Protein AF-A0A1I7L2S3-F1 (afdb_monomer)

Secondary structure (DSSP, 8-state):
----------EEEEEEE-TTSS-EEEEEEEHHHHHHHHHTT-EEEE--SEEEETTEEEE-S-EEE-TTT---EEETTEEEEEEEEEGGGG-TTTTTSS-TT-EEEEEEEE-TTSTT--EEEEEPP-

Mean predicted aligned error: 8.45 Å

Foldseek 3Di:
DDPPPPDLFQWFWWWKAAPVRPDIDTDIDTLVRQQVQQVNFTKIWTAAQWEDQPNDIDGDGTDIAHCVQPRWDDDPSWIWTKHWDQQLVNDDVRCVPDDSRDIFIWIWTFRSVPPRRYTYIGGDDD

Sequence (126 aa):
MTVERRSSDLFIEGRYITNEGYDAEYGRFSVAQIRSWLENGHVGMLHVSEYVINGTRYNASALMISKDHGIPSVRDGKLVIPAWFRRKFLGPPHRDHGDPDDLVQVEVLVDPSDPHFFVSIVEASA

Organism: NCBI:txid392015

Structure (mmCIF, N/CA/C/O backbone):
data_AF-A0A1I7L2S3-F1
#
_entry.id   AF-A0A1I7L2S3-F1
#
loop_
_atom_site.group_PDB
_atom_site.id
_atom_site.type_symbol
_atom_site.label_atom_id
_atom_site.label_alt_id
_atom_site.label_comp_id
_atom_site.label_asym_id
_atom_site.label_entity_id
_atom_site.label_seq_id
_atom_site.pdbx_PDB_ins_code
_atom_site.Cartn_x
_atom_site.Cartn_y
_atom_site.Cartn_z
_atom_site.occupancy
_atom_site.B_iso_or_equiv
_atom_site.auth_seq_id
_atom_site.auth_comp_id
_atom_site.auth_asym_id
_atom_site.auth_atom_id
_atom_site.pdbx_PDB_model_num
ATOM 1 N N . MET A 1 1 ? -37.202 -10.064 10.549 1.00 34.06 1 MET A N 1
ATOM 2 C CA . MET A 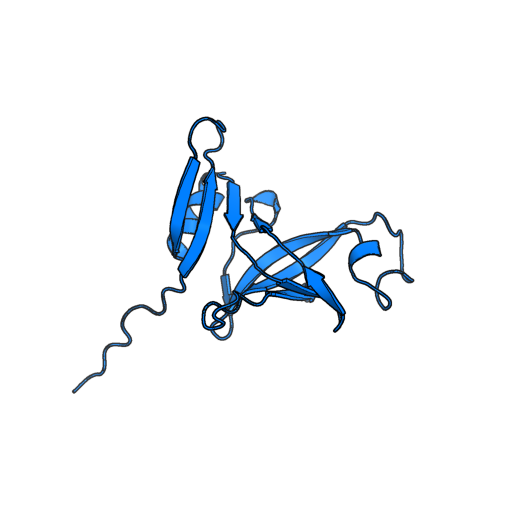1 1 ? -35.969 -9.978 11.355 1.00 34.06 1 MET A CA 1
ATOM 3 C C . MET A 1 1 ? -34.848 -9.624 10.394 1.00 34.06 1 MET A C 1
ATOM 5 O O . MET A 1 1 ? -34.357 -10.487 9.682 1.00 34.06 1 MET A O 1
ATOM 9 N N . THR A 1 2 ? -34.583 -8.330 10.243 1.00 31.14 2 THR A N 1
ATOM 10 C CA . THR A 1 2 ? -33.629 -7.804 9.262 1.00 31.14 2 THR A CA 1
ATOM 11 C C . THR A 1 2 ? -32.252 -7.860 9.897 1.00 31.14 2 THR A C 1
ATOM 13 O O . THR A 1 2 ? -32.012 -7.188 10.896 1.00 31.14 2 THR A O 1
ATOM 16 N N . VAL A 1 3 ? -31.370 -8.710 9.376 1.00 33.41 3 VAL A N 1
ATOM 17 C CA . VAL A 1 3 ? -29.968 -8.713 9.792 1.00 33.41 3 VAL A CA 1
ATOM 18 C C . VAL A 1 3 ? -29.344 -7.448 9.213 1.00 33.41 3 VAL A C 1
ATOM 20 O O . VAL A 1 3 ? -29.075 -7.367 8.016 1.00 33.41 3 VAL A O 1
ATOM 23 N N . GLU A 1 4 ? -29.188 -6.430 10.057 1.00 32.59 4 GLU A N 1
ATOM 24 C CA . GLU A 1 4 ? -28.375 -5.255 9.765 1.00 32.59 4 GLU A CA 1
ATOM 25 C C . GLU A 1 4 ? -26.964 -5.734 9.401 1.00 32.59 4 GLU A C 1
ATOM 27 O O . GLU A 1 4 ? -26.259 -6.299 10.240 1.00 32.59 4 GLU A O 1
ATOM 32 N N . ARG A 1 5 ? -26.530 -5.514 8.153 1.00 39.56 5 ARG A N 1
ATOM 33 C CA . ARG A 1 5 ? -25.102 -5.550 7.812 1.00 39.56 5 ARG A CA 1
ATOM 34 C C . ARG A 1 5 ? -24.438 -4.372 8.528 1.00 39.56 5 ARG A C 1
ATOM 36 O O . ARG A 1 5 ? -24.339 -3.280 7.980 1.00 39.56 5 ARG A O 1
ATOM 43 N N . ARG A 1 6 ? -24.064 -4.582 9.789 1.00 41.41 6 ARG A N 1
ATOM 44 C CA . ARG A 1 6 ? -23.281 -3.639 10.591 1.00 41.41 6 ARG A CA 1
ATOM 45 C C . ARG A 1 6 ? -21.868 -3.557 10.009 1.00 41.41 6 ARG A C 1
ATOM 47 O O . ARG A 1 6 ? -21.247 -4.597 9.828 1.00 41.41 6 ARG A O 1
ATOM 54 N N . SER A 1 7 ? -21.439 -2.333 9.689 1.00 47.69 7 SER A N 1
ATOM 55 C CA . SER A 1 7 ? -20.092 -1.883 9.294 1.00 47.69 7 SER A CA 1
ATOM 56 C C . SER A 1 7 ? -19.118 -2.970 8.836 1.00 47.69 7 SER A C 1
ATOM 58 O O . SER A 1 7 ? -18.468 -3.625 9.646 1.00 47.69 7 SER A O 1
ATOM 60 N N . SER A 1 8 ? -18.924 -3.090 7.524 1.00 57.03 8 SER A N 1
ATOM 61 C CA . SER A 1 8 ? -17.757 -3.758 6.936 1.00 57.03 8 SER A CA 1
ATOM 62 C C . SER A 1 8 ? -16.510 -2.867 7.037 1.00 57.03 8 SER A C 1
ATOM 64 O O . SER A 1 8 ? -15.817 -2.651 6.042 1.00 57.03 8 SER A O 1
ATOM 66 N N . ASP A 1 9 ? -16.264 -2.282 8.209 1.00 68.19 9 ASP A N 1
ATOM 67 C CA . ASP A 1 9 ? -15.079 -1.462 8.430 1.00 68.19 9 ASP A CA 1
ATOM 68 C C . ASP A 1 9 ? -13.888 -2.400 8.609 1.00 68.19 9 ASP A C 1
ATOM 70 O O . ASP A 1 9 ? -13.772 -3.121 9.600 1.00 68.19 9 ASP A O 1
ATOM 74 N N . LEU A 1 10 ? -13.023 -2.430 7.599 1.00 74.31 10 LEU A N 1
ATOM 75 C CA . LEU A 1 10 ? -11.748 -3.130 7.661 1.00 74.31 10 LEU A CA 1
ATOM 76 C C . LEU A 1 10 ? -10.762 -2.269 8.453 1.00 74.31 10 LEU A C 1
ATOM 78 O O . LEU A 1 10 ? -10.653 -1.067 8.199 1.00 74.31 10 LEU A O 1
ATOM 82 N N . PHE A 1 11 ? -10.050 -2.887 9.396 1.00 79.69 11 PHE A N 1
ATOM 83 C CA . PHE A 1 11 ? -9.068 -2.220 10.249 1.00 79.69 11 PHE A CA 1
ATOM 84 C C . PHE A 1 11 ? -7.667 -2.750 9.969 1.00 79.69 11 PHE A C 1
ATOM 86 O O . PHE A 1 11 ? -7.479 -3.960 9.862 1.00 79.69 11 PHE A O 1
ATOM 93 N N . ILE A 1 12 ? -6.687 -1.853 9.947 1.00 78.62 12 ILE A N 1
ATOM 94 C CA . ILE A 1 12 ? -5.266 -2.188 9.829 1.00 78.62 12 ILE A CA 1
ATOM 95 C C . ILE A 1 12 ? -4.467 -1.500 10.932 1.00 78.62 12 ILE A C 1
ATOM 97 O O . ILE A 1 12 ? -4.765 -0.371 11.327 1.00 78.62 12 ILE A O 1
ATOM 101 N N . GLU A 1 13 ? -3.476 -2.211 11.458 1.00 83.69 13 GLU A N 1
ATOM 102 C CA . GLU A 1 13 ? -2.489 -1.645 12.369 1.00 83.69 13 GLU A CA 1
ATOM 103 C C . GLU A 1 13 ? -1.519 -0.741 11.622 1.00 83.69 13 GLU A C 1
ATOM 105 O O . GLU A 1 13 ? -1.117 -1.018 10.492 1.00 83.69 13 GLU A O 1
ATOM 110 N N . GLY A 1 14 ? -1.099 0.340 12.261 1.00 84.31 14 GLY A N 1
ATOM 111 C CA . GLY A 1 14 ? -0.086 1.194 11.680 1.00 84.31 14 GLY A CA 1
ATOM 112 C C . GLY A 1 14 ? 0.272 2.374 12.553 1.00 84.31 14 GLY A C 1
ATOM 113 O O . GLY A 1 14 ? -0.048 2.445 13.741 1.00 84.31 14 GLY A O 1
ATOM 114 N N . ARG A 1 15 ? 0.948 3.310 11.907 1.00 85.94 15 ARG A N 1
ATOM 115 C CA . ARG A 1 15 ? 1.364 4.589 12.440 1.00 85.94 15 ARG A CA 1
ATOM 116 C C . ARG A 1 15 ? 0.846 5.690 11.526 1.00 85.94 15 ARG A C 1
ATOM 118 O O . ARG A 1 15 ? 1.193 5.735 10.350 1.00 85.94 15 ARG A O 1
ATOM 125 N N . TYR A 1 16 ? 0.043 6.577 12.079 1.00 83.38 16 TYR A N 1
ATOM 126 C CA . TYR A 1 16 ? -0.334 7.853 11.487 1.00 83.38 16 TYR A CA 1
ATOM 127 C C . TYR A 1 16 ? 0.768 8.888 11.712 1.00 83.38 16 TYR A C 1
ATOM 129 O O . TYR A 1 16 ? 1.403 8.867 12.767 1.00 83.38 16 TYR A O 1
ATOM 137 N N . ILE A 1 17 ? 1.002 9.778 10.746 1.00 83.19 17 ILE A N 1
ATOM 138 C CA . ILE A 1 17 ? 1.964 10.880 10.849 1.00 83.19 17 ILE A CA 1
ATOM 139 C C . ILE A 1 17 ? 1.345 12.134 10.211 1.00 83.19 17 ILE A C 1
ATOM 141 O O . ILE A 1 17 ? 0.951 12.113 9.040 1.00 83.19 17 ILE A O 1
ATOM 145 N N . THR A 1 18 ? 1.262 13.233 10.968 1.00 80.12 18 THR A N 1
ATOM 146 C CA . THR A 1 18 ? 0.760 14.524 10.460 1.00 80.12 18 THR A CA 1
ATOM 147 C C . THR A 1 18 ? 1.679 15.102 9.374 1.00 80.12 18 THR A C 1
ATOM 149 O O . THR A 1 18 ? 2.862 14.772 9.306 1.00 80.12 18 THR A O 1
ATOM 152 N N . ASN A 1 19 ? 1.172 16.018 8.534 1.00 71.75 19 ASN A N 1
ATOM 153 C CA . ASN A 1 19 ? 1.967 16.652 7.452 1.00 71.75 19 ASN A CA 1
ATOM 154 C C . ASN A 1 19 ? 3.166 17.421 7.989 1.00 71.75 19 ASN A C 1
ATOM 156 O O . ASN A 1 19 ? 4.162 17.600 7.297 1.00 71.75 19 ASN A O 1
ATOM 160 N N . GLU A 1 20 ? 3.036 17.901 9.219 1.00 71.69 20 GLU A N 1
ATOM 161 C CA . GLU A 1 20 ? 4.061 18.673 9.899 1.00 71.69 20 GLU A CA 1
ATOM 162 C C . GLU A 1 20 ? 5.112 17.757 10.553 1.00 71.69 20 GLU A C 1
ATOM 164 O O . GLU A 1 20 ? 6.142 18.230 11.016 1.00 71.69 20 GLU A O 1
ATOM 169 N N . GLY A 1 21 ? 4.888 16.435 10.569 1.00 65.94 21 GLY A N 1
ATOM 170 C CA . GLY A 1 21 ? 5.828 15.428 11.067 1.00 65.94 21 GLY A CA 1
ATOM 171 C C . GLY A 1 21 ? 6.024 15.418 12.586 1.00 65.94 21 GLY A C 1
ATOM 172 O O . GLY A 1 21 ? 6.790 14.595 13.087 1.00 65.94 21 GLY A O 1
ATOM 173 N N . TYR A 1 22 ? 5.349 16.310 13.314 1.00 66.31 22 TYR A N 1
ATOM 174 C CA . TYR A 1 22 ? 5.506 16.479 14.759 1.00 66.31 22 TYR A CA 1
ATOM 175 C C . TYR A 1 22 ? 4.705 15.465 15.576 1.00 66.31 22 TYR A C 1
ATOM 177 O O . TYR A 1 22 ? 5.174 15.045 16.633 1.00 66.31 22 TYR A O 1
ATOM 185 N N . ASP A 1 23 ? 3.559 15.014 15.060 1.00 77.00 23 ASP A N 1
ATOM 186 C CA . ASP A 1 23 ? 2.679 14.082 15.759 1.00 77.00 23 ASP A CA 1
ATOM 187 C C . ASP A 1 23 ? 2.598 12.757 15.016 1.00 77.00 23 ASP A C 1
ATOM 189 O O . ASP A 1 23 ? 2.386 12.701 13.799 1.00 77.00 23 ASP A O 1
ATOM 193 N N . ALA A 1 24 ? 2.749 11.674 15.774 1.00 81.75 24 ALA A N 1
ATOM 194 C CA . ALA A 1 24 ? 2.508 10.340 15.272 1.00 81.75 24 ALA A CA 1
ATOM 195 C C . ALA A 1 24 ? 1.719 9.498 16.269 1.00 81.75 24 ALA A C 1
ATOM 197 O O . ALA A 1 24 ? 2.059 9.434 17.449 1.00 81.75 24 ALA A O 1
ATOM 198 N N . GLU A 1 25 ? 0.705 8.805 15.763 1.00 86.25 25 GLU A N 1
ATOM 199 C CA . GLU A 1 25 ? -0.170 7.944 16.554 1.00 86.25 25 GLU A CA 1
ATOM 200 C C . GLU A 1 25 ? -0.062 6.503 16.059 1.00 86.25 25 GLU A C 1
ATOM 202 O O . GLU A 1 25 ? -0.175 6.239 14.862 1.00 86.25 25 GLU A O 1
ATOM 207 N N . TYR A 1 26 ? 0.160 5.566 16.981 1.00 86.94 26 TYR A N 1
ATOM 208 C CA . TYR A 1 26 ? 0.124 4.134 16.695 1.00 86.94 26 TYR A CA 1
ATOM 209 C C . TYR A 1 26 ? -1.233 3.573 17.090 1.00 86.94 26 TYR A C 1
ATOM 211 O O . TYR A 1 26 ? -1.728 3.855 18.180 1.00 86.94 26 TYR A O 1
ATOM 219 N N . GLY A 1 27 ? -1.815 2.740 16.238 1.00 86.50 27 GLY A N 1
ATOM 220 C CA . GLY A 1 27 ? -3.127 2.182 16.522 1.00 86.50 27 GLY A CA 1
ATOM 221 C C . GLY A 1 27 ? -3.665 1.298 15.414 1.00 86.50 27 GLY A C 1
ATOM 222 O O . GLY A 1 27 ? -2.958 0.931 14.475 1.00 86.50 27 GLY A O 1
ATOM 223 N N . ARG A 1 28 ? -4.945 0.952 15.558 1.00 86.44 28 ARG A N 1
ATOM 224 C CA . ARG A 1 28 ? -5.747 0.272 14.540 1.00 86.44 28 ARG A CA 1
ATOM 225 C C . ARG A 1 28 ? -6.703 1.273 13.928 1.00 86.44 28 ARG A C 1
ATOM 227 O O . ARG A 1 28 ? -7.469 1.906 14.650 1.00 86.44 28 ARG A O 1
ATOM 234 N N . PHE A 1 29 ? -6.682 1.371 12.609 1.00 85.06 29 PHE A N 1
ATOM 235 C CA . PHE A 1 29 ? -7.398 2.410 11.886 1.00 85.06 29 PHE A CA 1
ATOM 236 C C . PHE A 1 29 ? -8.282 1.801 10.816 1.00 85.06 29 PHE A C 1
ATOM 238 O O . PHE A 1 29 ? -7.877 0.871 10.116 1.00 85.06 29 PHE A O 1
ATOM 245 N N . SER A 1 30 ? -9.503 2.314 10.704 1.00 86.06 30 SER A N 1
ATOM 246 C CA . SER A 1 30 ? -10.411 1.926 9.638 1.00 86.06 30 SER A CA 1
ATOM 247 C C . SER A 1 30 ? -9.958 2.512 8.303 1.00 86.06 30 SER A C 1
ATOM 249 O O . SER A 1 30 ? -9.295 3.552 8.245 1.00 86.06 30 SER A O 1
ATOM 251 N N . VAL A 1 31 ? -10.384 1.894 7.202 1.00 82.69 31 VAL A N 1
ATOM 252 C CA . VAL A 1 31 ? -10.149 2.447 5.856 1.00 82.69 31 VAL A CA 1
ATOM 253 C C . VAL A 1 31 ? -10.684 3.877 5.740 1.00 82.69 31 VAL A C 1
ATOM 255 O O . VAL A 1 31 ? -10.037 4.725 5.133 1.00 82.69 31 VAL A O 1
ATOM 258 N N . ALA A 1 32 ? -11.829 4.181 6.357 1.00 85.81 32 ALA A N 1
ATOM 259 C CA . ALA A 1 32 ? -12.393 5.528 6.356 1.00 85.81 32 ALA A CA 1
ATOM 260 C C . ALA A 1 32 ? -11.490 6.547 7.078 1.00 85.81 32 ALA A C 1
ATOM 262 O O . ALA A 1 32 ? -11.301 7.653 6.573 1.00 85.81 32 ALA A O 1
ATOM 263 N N . GLN A 1 33 ? -10.892 6.171 8.216 1.00 87.81 33 GLN A N 1
ATOM 264 C CA . GLN A 1 33 ? -9.926 7.022 8.923 1.00 87.81 33 GLN A CA 1
ATOM 265 C C . GLN A 1 33 ? -8.689 7.273 8.061 1.00 87.81 33 GLN A C 1
ATOM 267 O O . GLN A 1 33 ? -8.301 8.422 7.873 1.00 87.81 33 GLN A O 1
ATOM 272 N N . ILE A 1 34 ? -8.134 6.219 7.460 1.00 86.62 34 ILE A N 1
ATOM 273 C CA . ILE A 1 34 ? -6.958 6.322 6.590 1.00 86.62 34 ILE A CA 1
ATOM 274 C C . ILE A 1 34 ? -7.232 7.234 5.394 1.00 86.62 34 ILE A C 1
ATOM 276 O O . ILE A 1 34 ? -6.426 8.110 5.091 1.00 86.62 34 ILE A O 1
ATOM 280 N N . ARG A 1 35 ? -8.382 7.076 4.731 1.00 87.44 35 ARG A N 1
ATOM 281 C CA . ARG A 1 35 ? -8.782 7.947 3.617 1.00 87.44 35 ARG A CA 1
ATOM 282 C C . ARG A 1 35 ? -8.853 9.406 4.043 1.00 87.44 35 ARG A C 1
ATOM 284 O O . ARG A 1 35 ? -8.248 10.246 3.387 1.00 87.44 35 ARG A O 1
ATOM 291 N N . SER A 1 36 ? -9.521 9.678 5.164 1.00 88.75 36 SER A N 1
ATOM 292 C CA . SER A 1 36 ? -9.610 11.026 5.729 1.00 88.75 36 SER A CA 1
ATOM 293 C C . SER A 1 36 ? -8.221 11.620 5.973 1.00 88.75 36 SER A C 1
ATOM 295 O O . SER A 1 36 ? -7.960 12.767 5.621 1.00 88.75 36 SER A O 1
ATOM 297 N N . TRP A 1 37 ? -7.279 10.839 6.501 1.00 88.38 37 TRP A N 1
ATOM 298 C CA . TRP A 1 37 ? -5.918 11.318 6.727 1.00 88.38 37 TRP A CA 1
ATOM 299 C C . TRP A 1 37 ? -5.204 11.713 5.441 1.00 88.38 37 TRP A C 1
ATOM 301 O O . TRP A 1 37 ? -4.666 12.815 5.351 1.00 88.38 37 TRP A O 1
ATOM 311 N N . LEU A 1 38 ? -5.225 10.832 4.443 1.00 86.94 38 LEU A N 1
ATOM 312 C CA . LEU A 1 38 ? -4.569 11.080 3.163 1.00 86.94 38 LEU A CA 1
ATOM 313 C C . LEU A 1 38 ? -5.213 12.258 2.420 1.00 86.94 38 LEU A C 1
ATOM 315 O O . LEU A 1 38 ? -4.515 13.056 1.800 1.00 86.94 38 LEU A O 1
ATOM 319 N N . GLU A 1 39 ? -6.533 12.422 2.512 1.00 88.62 39 GLU A N 1
ATOM 320 C CA . GLU A 1 39 ? -7.245 13.573 1.943 1.00 88.62 39 GLU A CA 1
ATOM 321 C C . GLU A 1 39 ? -6.799 14.899 2.584 1.00 88.62 39 GLU A C 1
ATOM 323 O O . GLU A 1 39 ? -6.653 15.899 1.875 1.00 88.62 39 GLU A O 1
ATOM 328 N N . ASN A 1 40 ? -6.468 14.879 3.880 1.00 87.56 40 ASN A N 1
ATOM 329 C CA . ASN A 1 40 ? -5.859 15.994 4.618 1.00 87.56 40 ASN A CA 1
ATOM 330 C C . ASN A 1 40 ? -4.330 16.111 4.411 1.00 87.56 40 ASN A C 1
ATOM 332 O O . ASN A 1 40 ? -3.661 16.935 5.037 1.00 87.56 40 ASN A O 1
ATOM 336 N N . GLY A 1 41 ? -3.767 15.315 3.498 1.00 84.06 41 GLY A N 1
ATOM 337 C CA . GLY A 1 41 ? -2.359 15.337 3.101 1.00 84.06 41 GLY A CA 1
ATOM 338 C C . GLY A 1 41 ? -1.425 14.519 3.990 1.00 84.06 41 GLY A C 1
ATO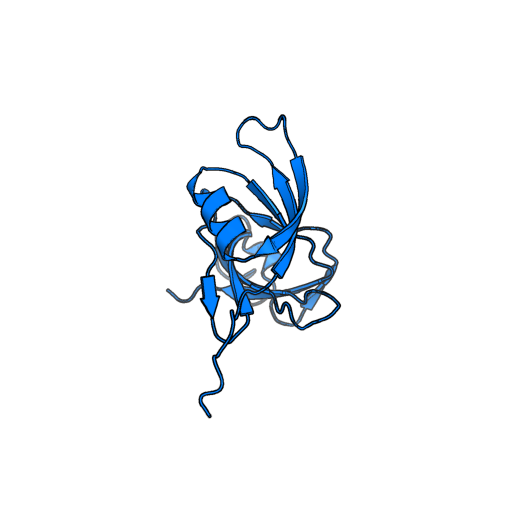M 339 O O . GLY A 1 41 ? -0.225 14.515 3.726 1.00 84.06 41 GLY A O 1
ATOM 340 N N . HIS A 1 42 ? -1.953 13.844 5.017 1.00 88.00 42 HIS A N 1
ATOM 341 C CA . HIS A 1 42 ? -1.159 13.084 5.986 1.00 88.00 42 HIS A CA 1
ATOM 342 C C . HIS A 1 42 ? -0.525 11.854 5.358 1.00 88.00 42 HIS A C 1
ATOM 344 O O . HIS A 1 42 ? -0.910 11.408 4.275 1.00 88.00 42 HIS A O 1
ATOM 350 N N . VAL A 1 43 ? 0.455 11.296 6.064 1.00 86.81 43 VAL A N 1
ATOM 351 C CA . VAL A 1 43 ? 1.112 10.056 5.662 1.00 86.81 43 VAL A CA 1
ATOM 352 C C . VAL A 1 43 ? 0.890 8.986 6.720 1.00 86.81 43 VAL A C 1
ATOM 354 O O . VAL A 1 43 ? 0.681 9.266 7.901 1.00 86.81 43 VAL A O 1
ATOM 357 N N . GLY A 1 44 ? 0.912 7.734 6.289 1.00 85.62 44 GLY A N 1
ATOM 358 C CA . GLY A 1 44 ? 0.783 6.583 7.170 1.00 85.62 44 GLY A CA 1
ATOM 359 C C . GLY A 1 44 ? 1.883 5.568 6.908 1.00 85.62 44 GLY A C 1
ATOM 360 O O . GLY A 1 44 ? 2.373 5.443 5.789 1.00 85.62 44 GLY A O 1
ATOM 361 N N . MET A 1 45 ? 2.254 4.820 7.939 1.00 85.94 45 MET A N 1
ATOM 362 C CA . MET A 1 45 ? 3.013 3.581 7.823 1.00 85.94 45 MET A CA 1
ATOM 363 C C . MET A 1 45 ? 2.124 2.448 8.318 1.00 85.94 45 MET A C 1
ATOM 365 O O . MET A 1 45 ? 1.891 2.320 9.516 1.00 85.94 45 MET A O 1
ATOM 369 N N . LEU A 1 46 ? 1.593 1.645 7.408 1.00 83.38 46 LEU A N 1
ATOM 370 C CA . LEU A 1 46 ? 0.767 0.499 7.767 1.00 83.38 46 LEU A CA 1
ATOM 371 C C . LEU A 1 46 ? 1.656 -0.690 8.108 1.00 83.38 46 LEU A C 1
ATOM 373 O O . LEU A 1 46 ? 2.616 -0.961 7.389 1.00 83.38 46 LEU A O 1
ATOM 377 N N . HIS A 1 47 ? 1.343 -1.397 9.187 1.00 79.62 47 HIS A N 1
ATOM 378 C CA . HIS A 1 47 ? 2.038 -2.622 9.548 1.00 79.62 47 HIS A CA 1
ATOM 379 C C . HIS A 1 47 ? 1.641 -3.733 8.571 1.00 79.62 47 HIS A C 1
ATOM 381 O O . HIS A 1 47 ? 0.460 -3.997 8.350 1.00 79.62 47 HIS A O 1
ATOM 387 N N . VAL A 1 48 ? 2.648 -4.359 7.970 1.00 75.62 48 VAL A N 1
ATOM 388 C CA . VAL A 1 48 ? 2.520 -5.486 7.042 1.00 75.62 48 VAL A CA 1
ATOM 389 C C . VAL A 1 48 ? 3.629 -6.467 7.392 1.00 75.62 48 VAL A C 1
ATOM 391 O O . VAL A 1 48 ? 4.766 -6.034 7.573 1.00 75.62 48 VAL A O 1
ATOM 394 N N . SER A 1 49 ? 3.321 -7.757 7.541 1.00 68.25 49 SER A N 1
ATOM 395 C CA . SER A 1 49 ? 4.343 -8.736 7.955 1.00 68.25 49 SER A CA 1
ATOM 396 C C . SER A 1 49 ? 5.095 -9.345 6.767 1.00 68.25 49 SER A C 1
ATOM 398 O O . SER A 1 49 ? 6.294 -9.620 6.840 1.00 68.25 49 SER A O 1
ATOM 400 N N . GLU A 1 50 ? 4.411 -9.506 5.635 1.00 72.81 50 GLU A N 1
ATOM 401 C CA . GLU A 1 50 ? 4.981 -10.010 4.393 1.00 72.81 50 GLU A CA 1
ATOM 402 C C . GLU A 1 50 ? 4.198 -9.490 3.185 1.00 72.81 50 GLU A C 1
ATOM 404 O O . GLU A 1 50 ? 3.008 -9.178 3.280 1.00 72.81 50 GLU A O 1
ATOM 409 N N . TYR A 1 51 ? 4.865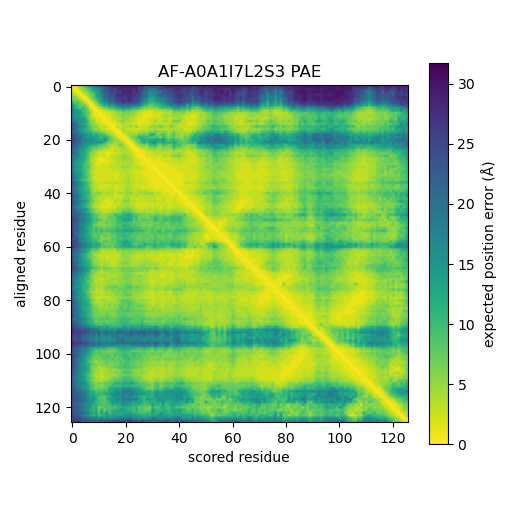 -9.424 2.033 1.00 75.56 51 TYR A N 1
ATOM 410 C CA . TYR A 1 51 ? 4.193 -9.247 0.750 1.00 75.56 51 TYR A CA 1
ATOM 411 C C . TYR A 1 51 ? 4.658 -10.273 -0.280 1.00 75.56 51 TYR A C 1
ATOM 413 O O . TYR A 1 51 ? 5.795 -10.749 -0.262 1.00 75.56 51 TYR A O 1
ATOM 421 N N . VAL A 1 52 ? 3.765 -10.595 -1.213 1.00 78.38 52 VAL A N 1
ATOM 422 C CA . VAL A 1 52 ? 4.062 -11.406 -2.391 1.00 78.38 52 VAL A CA 1
ATOM 423 C C . VAL A 1 52 ? 4.018 -10.541 -3.640 1.00 78.38 52 VAL A C 1
ATOM 425 O O . VAL A 1 52 ? 3.004 -9.906 -3.933 1.00 78.38 52 VAL A O 1
ATOM 428 N N . ILE A 1 53 ? 5.107 -10.583 -4.405 1.00 75.19 53 ILE A N 1
ATOM 429 C CA . ILE A 1 53 ? 5.203 -10.025 -5.756 1.00 75.19 53 ILE A CA 1
ATOM 430 C C . ILE A 1 53 ? 5.399 -11.199 -6.708 1.00 75.19 53 ILE A C 1
ATOM 432 O O . ILE A 1 53 ? 6.396 -11.916 -6.603 1.00 75.19 53 ILE A O 1
ATOM 436 N N . ASN A 1 54 ? 4.456 -11.416 -7.628 1.00 68.00 54 ASN A N 1
ATOM 437 C CA . ASN A 1 54 ? 4.560 -12.444 -8.673 1.00 68.00 54 ASN A CA 1
ATOM 438 C C . ASN A 1 54 ? 4.966 -13.835 -8.139 1.00 68.00 54 ASN A C 1
ATOM 440 O O . ASN A 1 54 ? 5.850 -14.501 -8.672 1.00 68.00 54 ASN A O 1
ATOM 444 N N . GLY A 1 55 ? 4.342 -14.254 -7.032 1.00 68.50 55 GLY A N 1
ATOM 445 C CA . GLY A 1 55 ? 4.593 -15.547 -6.383 1.00 68.50 55 GLY A CA 1
ATOM 446 C C . GLY A 1 55 ? 5.856 -15.613 -5.514 1.00 68.50 55 GLY A C 1
ATOM 447 O O . GLY A 1 55 ? 6.054 -16.607 -4.818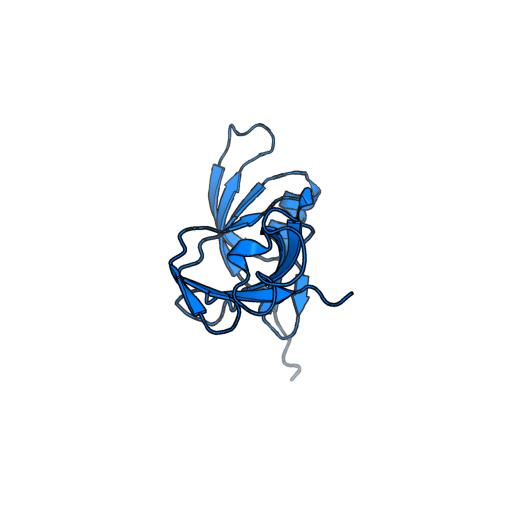 1.00 68.50 55 GLY A O 1
ATOM 448 N N . THR A 1 56 ? 6.680 -14.562 -5.489 1.00 72.62 56 THR A N 1
ATOM 449 C CA . THR A 1 56 ? 7.854 -14.469 -4.611 1.00 72.62 56 THR A CA 1
ATOM 450 C C . THR A 1 56 ? 7.488 -13.758 -3.313 1.00 72.62 56 THR A C 1
ATOM 452 O O . THR A 1 56 ? 6.927 -12.664 -3.350 1.00 72.62 56 THR A O 1
ATOM 455 N N . ARG A 1 57 ? 7.802 -14.376 -2.167 1.00 75.81 57 ARG A N 1
ATOM 456 C CA . ARG A 1 57 ? 7.583 -13.809 -0.826 1.00 75.81 57 ARG A CA 1
ATOM 457 C C . ARG A 1 57 ? 8.738 -12.905 -0.410 1.00 75.81 57 ARG A C 1
ATOM 459 O O . ARG A 1 57 ? 9.901 -13.257 -0.596 1.00 75.81 57 ARG A O 1
ATOM 466 N N . TYR A 1 58 ? 8.399 -11.792 0.223 1.00 74.69 58 TYR A N 1
ATOM 467 C CA . TYR A 1 58 ? 9.337 -10.838 0.793 1.00 74.69 58 TYR A CA 1
ATOM 468 C C . TYR A 1 58 ? 8.888 -10.464 2.201 1.00 74.69 58 TYR A C 1
ATOM 470 O O . TYR A 1 58 ? 7.702 -10.244 2.452 1.00 74.69 58 TYR A O 1
ATOM 478 N N . ASN A 1 59 ? 9.855 -10.343 3.107 1.00 70.94 59 ASN A N 1
ATOM 479 C CA . ASN A 1 59 ? 9.591 -9.817 4.439 1.00 70.94 59 ASN A CA 1
ATOM 480 C C . ASN A 1 59 ? 9.340 -8.314 4.349 1.00 70.94 59 ASN A C 1
ATOM 482 O O . ASN A 1 59 ? 10.050 -7.594 3.639 1.00 70.94 59 ASN A O 1
ATOM 486 N N . ALA A 1 60 ? 8.365 -7.846 5.114 1.00 70.25 60 ALA A N 1
ATOM 487 C CA . ALA A 1 60 ? 8.046 -6.439 5.230 1.00 70.25 60 ALA A CA 1
ATOM 488 C C . ALA A 1 60 ? 7.868 -6.081 6.700 1.00 70.25 60 ALA A C 1
ATOM 490 O O . ALA A 1 60 ? 7.548 -6.931 7.523 1.00 70.25 60 ALA A O 1
ATOM 491 N N . SER A 1 61 ? 8.129 -4.824 7.035 1.00 66.31 61 SER A N 1
ATOM 492 C CA . SER A 1 61 ? 7.861 -4.293 8.373 1.00 66.31 61 SER A CA 1
ATOM 493 C C . SER A 1 61 ? 6.866 -3.138 8.346 1.00 66.31 61 SER A C 1
ATOM 495 O O . SER A 1 61 ? 6.205 -2.882 9.348 1.00 66.31 61 SER A O 1
ATOM 497 N N . ALA A 1 62 ? 6.741 -2.439 7.213 1.00 75.81 62 ALA A N 1
ATOM 498 C CA . ALA A 1 62 ? 5.764 -1.379 7.024 1.00 75.81 62 ALA A CA 1
ATOM 499 C C . ALA A 1 62 ? 5.536 -1.058 5.537 1.00 75.81 62 ALA A C 1
ATOM 501 O O . ALA A 1 62 ? 6.429 -1.242 4.708 1.00 75.81 62 ALA A O 1
ATOM 502 N N . LEU A 1 63 ? 4.361 -0.507 5.226 1.00 80.19 63 LEU A N 1
ATOM 503 C CA . LEU A 1 63 ? 4.006 0.088 3.939 1.00 80.19 63 LEU A CA 1
ATOM 504 C C . LEU A 1 63 ? 3.716 1.579 4.127 1.00 80.19 63 LEU A C 1
ATOM 506 O O . LEU A 1 63 ? 2.811 1.946 4.876 1.00 80.19 63 LEU A O 1
ATOM 510 N N . MET A 1 64 ? 4.456 2.438 3.425 1.00 83.94 64 MET A N 1
ATOM 511 C CA . MET A 1 64 ? 4.203 3.879 3.445 1.00 83.94 64 MET A CA 1
ATOM 512 C C . MET A 1 64 ? 3.056 4.247 2.499 1.00 83.94 64 MET A C 1
ATOM 514 O O . MET A 1 64 ? 3.075 3.905 1.316 1.00 83.94 64 MET A O 1
ATOM 518 N N . ILE A 1 65 ? 2.087 4.999 3.012 1.00 84.75 65 ILE A N 1
ATOM 519 C CA . ILE A 1 65 ? 0.951 5.531 2.261 1.00 84.75 65 ILE A CA 1
ATOM 520 C C . ILE A 1 65 ? 0.937 7.059 2.334 1.00 84.75 65 ILE A C 1
ATOM 522 O O . ILE A 1 65 ? 1.194 7.647 3.385 1.00 84.75 65 ILE A O 1
ATOM 526 N N . SER A 1 66 ? 0.640 7.696 1.208 1.00 86.31 66 SER A N 1
ATOM 527 C CA . SER A 1 66 ? 0.478 9.143 1.075 1.00 86.31 66 SER A CA 1
ATOM 528 C C . SER A 1 66 ? -0.568 9.433 -0.002 1.00 86.31 66 SER A C 1
ATOM 530 O O . SER A 1 66 ? -0.886 8.567 -0.821 1.00 86.31 66 SER A O 1
ATOM 532 N N . LYS A 1 67 ? -1.089 10.663 -0.032 1.00 84.69 67 LYS A N 1
ATOM 533 C CA . LYS A 1 67 ? -2.016 11.110 -1.082 1.00 84.69 67 LYS A CA 1
ATOM 534 C C . LYS A 1 67 ? -1.442 10.948 -2.492 1.00 84.69 67 LYS A C 1
ATOM 536 O O . LYS A 1 67 ? -2.194 10.655 -3.416 1.00 84.69 67 LYS A O 1
ATOM 541 N N . ASP A 1 68 ? -0.128 11.108 -2.638 1.00 83.50 68 ASP A N 1
ATOM 542 C CA . ASP A 1 68 ? 0.576 11.019 -3.923 1.00 83.50 68 ASP A CA 1
ATOM 543 C C . ASP A 1 68 ? 0.599 9.593 -4.482 1.00 83.50 68 ASP A C 1
ATOM 545 O O . ASP A 1 68 ? 0.709 9.389 -5.690 1.00 83.50 68 ASP A O 1
ATOM 549 N N . HIS A 1 69 ? 0.474 8.591 -3.609 1.00 81.56 69 HIS A N 1
ATOM 550 C CA . HIS A 1 69 ? 0.325 7.205 -4.033 1.00 81.56 69 HIS A CA 1
ATOM 551 C C . HIS A 1 69 ? -1.104 6.919 -4.503 1.00 81.56 69 HIS A C 1
ATOM 553 O O . HIS A 1 69 ? -1.289 6.16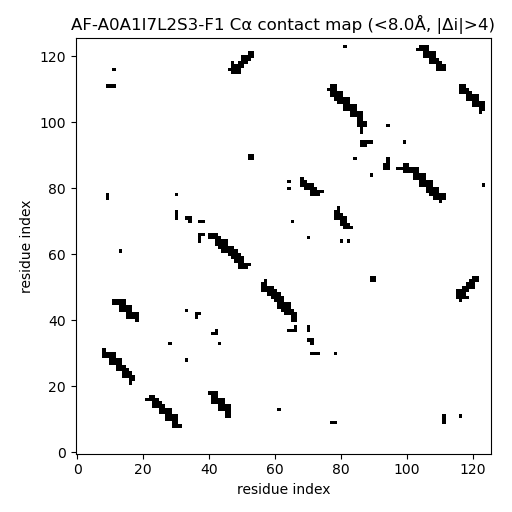2 -5.451 1.00 81.56 69 HIS A O 1
ATOM 559 N N . GLY A 1 70 ? -2.094 7.568 -3.888 1.00 83.69 70 GLY A N 1
ATOM 560 C CA . GLY A 1 70 ? -3.517 7.442 -4.182 1.00 83.69 70 GLY A CA 1
ATOM 561 C C . GLY A 1 70 ? -4.340 7.234 -2.911 1.00 83.69 70 GLY A C 1
ATOM 562 O O . GLY A 1 70 ? -3.806 7.046 -1.819 1.00 83.69 70 GLY A O 1
ATOM 563 N N . ILE A 1 71 ? -5.666 7.272 -3.046 1.00 86.31 71 ILE A N 1
ATOM 564 C CA . ILE A 1 71 ? -6.586 7.068 -1.919 1.00 86.31 71 ILE A CA 1
ATOM 565 C C . ILE A 1 71 ? -6.995 5.585 -1.857 1.00 86.31 71 ILE A C 1
ATOM 567 O O . ILE A 1 71 ? -7.536 5.076 -2.841 1.00 86.31 71 ILE A O 1
ATOM 571 N N . PRO A 1 72 ? -6.768 4.878 -0.732 1.00 85.75 72 PRO A N 1
ATOM 572 C CA . PRO A 1 72 ? -7.146 3.483 -0.578 1.00 85.75 72 PRO A CA 1
ATOM 573 C C . PRO A 1 72 ? -8.648 3.248 -0.733 1.00 85.75 72 PRO A C 1
ATOM 575 O O . PRO A 1 72 ? -9.478 4.085 -0.369 1.00 85.75 72 PRO A O 1
ATOM 578 N N . SER A 1 73 ? -9.001 2.065 -1.223 1.00 87.06 73 SER A N 1
ATOM 579 C CA . SER A 1 73 ? -10.385 1.626 -1.407 1.00 87.06 73 SER A CA 1
ATOM 580 C C . SER A 1 73 ? -10.593 0.204 -0.884 1.00 87.06 73 SER A C 1
ATOM 582 O O . SER A 1 73 ? -9.653 -0.446 -0.433 1.00 87.06 73 SER A O 1
ATOM 584 N N . VAL A 1 74 ? -11.836 -0.277 -0.901 1.00 85.75 74 VAL A N 1
ATOM 585 C CA . VAL A 1 74 ? -12.159 -1.668 -0.561 1.00 85.75 74 VAL A CA 1
ATOM 586 C C . VAL A 1 74 ? -12.697 -2.357 -1.805 1.00 85.75 74 VAL A C 1
ATOM 588 O O . VAL A 1 74 ? -13.662 -1.880 -2.401 1.00 85.75 74 VAL A O 1
ATOM 591 N N . ARG A 1 75 ? -12.092 -3.488 -2.171 1.00 87.00 75 ARG A N 1
ATOM 592 C CA . ARG A 1 75 ? -12.521 -4.344 -3.284 1.00 87.00 75 ARG A CA 1
ATOM 593 C C . ARG A 1 75 ? -12.471 -5.794 -2.824 1.00 87.00 75 ARG A C 1
ATOM 595 O O . ARG A 1 75 ? -11.469 -6.222 -2.261 1.00 87.00 75 ARG A O 1
ATOM 602 N N . ASP A 1 76 ? -13.570 -6.524 -2.996 1.00 84.12 76 ASP A N 1
ATOM 603 C CA . ASP A 1 76 ? -13.686 -7.947 -2.635 1.00 84.12 76 ASP A CA 1
ATOM 604 C C . ASP A 1 76 ? -13.260 -8.282 -1.190 1.00 84.12 76 ASP A C 1
ATOM 606 O O . ASP A 1 76 ? -12.626 -9.300 -0.926 1.00 84.12 76 ASP A O 1
ATOM 610 N N . GLY A 1 77 ? -13.588 -7.402 -0.235 1.00 80.38 77 GLY A N 1
ATOM 611 C CA . GLY A 1 77 ? -13.244 -7.580 1.183 1.00 80.38 77 GLY A CA 1
ATOM 612 C C . GLY A 1 77 ? -11.775 -7.310 1.529 1.00 80.38 77 GLY A C 1
ATOM 613 O O . GLY A 1 77 ? -11.393 -7.470 2.685 1.00 80.38 77 GLY A O 1
ATOM 614 N N . LYS A 1 78 ? -10.971 -6.861 0.561 1.00 82.94 78 LYS A N 1
ATOM 615 C CA . LYS A 1 78 ? -9.571 -6.473 0.744 1.00 82.94 78 LYS A CA 1
ATOM 616 C C . LYS A 1 78 ? -9.421 -4.964 0.692 1.00 82.94 78 LYS A C 1
ATOM 618 O O . LYS A 1 78 ? -10.135 -4.275 -0.043 1.00 82.94 78 LYS A O 1
ATOM 623 N N . LEU A 1 79 ? -8.467 -4.457 1.460 1.00 83.19 79 LEU A N 1
ATOM 624 C CA . LEU A 1 79 ? -8.030 -3.073 1.357 1.00 83.19 79 LEU A CA 1
ATOM 625 C C . LEU A 1 79 ? -7.081 -2.963 0.157 1.00 83.19 79 LEU A C 1
ATOM 627 O O . LEU A 1 79 ? -6.068 -3.652 0.098 1.00 83.19 79 LEU A O 1
ATOM 631 N N . VAL A 1 80 ? -7.430 -2.114 -0.803 1.00 87.31 80 VAL A N 1
ATOM 632 C CA . VAL A 1 80 ? -6.644 -1.839 -2.009 1.00 87.31 80 VAL A CA 1
ATOM 633 C C . VAL A 1 80 ? -5.927 -0.515 -1.817 1.00 87.31 80 VAL A C 1
ATOM 635 O O . VAL A 1 80 ? -6.571 0.525 -1.670 1.00 87.31 80 VAL A O 1
ATOM 638 N N . ILE A 1 81 ? -4.602 -0.550 -1.822 1.00 85.00 81 ILE A N 1
ATOM 639 C CA . ILE A 1 81 ? -3.745 0.613 -1.616 1.00 85.00 81 ILE A CA 1
ATOM 640 C C . ILE A 1 81 ? -2.944 0.845 -2.896 1.00 85.00 81 ILE A C 1
ATOM 642 O O . ILE A 1 81 ? -2.085 0.030 -3.233 1.00 85.00 81 ILE A O 1
ATOM 646 N N . PRO A 1 82 ? -3.200 1.942 -3.616 1.00 86.50 82 PRO A N 1
ATOM 647 C CA . PRO A 1 82 ? -2.342 2.362 -4.713 1.00 86.50 82 PRO A CA 1
ATOM 648 C C . PRO A 1 82 ? -0.918 2.653 -4.215 1.00 86.50 82 PRO A C 1
ATOM 650 O O . PRO A 1 82 ? -0.747 3.278 -3.168 1.00 86.50 82 PRO A O 1
ATOM 653 N N . ALA A 1 83 ? 0.101 2.201 -4.944 1.00 83.25 83 ALA A N 1
ATOM 654 C CA . ALA A 1 83 ? 1.505 2.471 -4.642 1.00 83.25 83 ALA A CA 1
ATOM 655 C C . ALA A 1 83 ? 2.353 2.527 -5.920 1.00 83.25 83 ALA A C 1
ATOM 657 O O . ALA A 1 83 ? 1.914 2.126 -6.997 1.00 83.25 83 ALA A O 1
ATOM 658 N N . TRP A 1 84 ? 3.593 2.995 -5.784 1.00 83.81 84 TRP A N 1
ATOM 659 C CA . TRP A 1 84 ? 4.578 3.024 -6.863 1.00 83.81 84 TRP A CA 1
ATOM 660 C C . TRP A 1 84 ? 5.793 2.189 -6.488 1.00 83.81 84 TRP A C 1
ATOM 662 O O . TRP A 1 84 ? 6.376 2.369 -5.419 1.00 83.81 84 TRP A O 1
ATOM 672 N N . PHE A 1 85 ? 6.191 1.284 -7.374 1.00 82.38 85 PHE A N 1
ATOM 673 C CA . PHE A 1 85 ? 7.372 0.443 -7.200 1.00 82.38 85 PHE A CA 1
ATOM 674 C C . PHE A 1 85 ? 8.322 0.653 -8.369 1.00 82.38 85 PHE A C 1
ATOM 676 O O . PHE A 1 85 ? 7.885 0.834 -9.504 1.00 82.38 85 PHE A O 1
ATOM 683 N N . ARG A 1 86 ? 9.635 0.585 -8.118 1.00 82.69 86 ARG A N 1
ATOM 684 C CA . ARG A 1 86 ? 10.578 0.496 -9.239 1.00 82.69 86 ARG A CA 1
ATOM 685 C C . ARG A 1 86 ? 10.400 -0.846 -9.926 1.00 82.69 86 ARG A C 1
ATOM 687 O O . ARG A 1 86 ? 10.370 -1.878 -9.249 1.00 82.69 86 ARG A O 1
ATOM 694 N N . ARG A 1 87 ? 10.371 -0.834 -11.253 1.00 83.75 87 ARG A N 1
ATOM 695 C CA . ARG A 1 87 ? 10.174 -2.006 -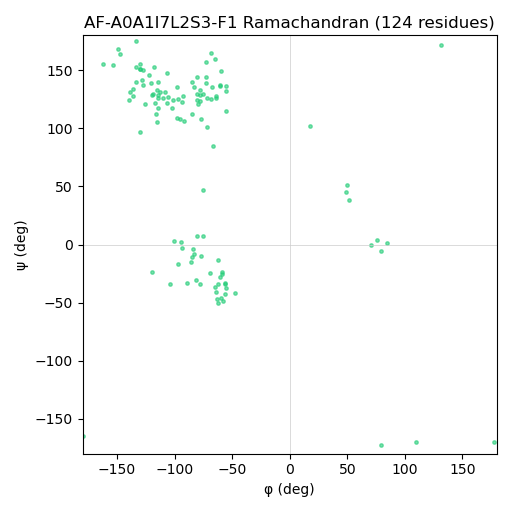12.110 1.00 83.75 87 ARG A CA 1
ATOM 696 C C . ARG A 1 87 ? 11.045 -3.198 -11.713 1.00 83.75 87 ARG A C 1
ATOM 698 O O . ARG A 1 87 ? 10.559 -4.324 -11.641 1.00 83.75 87 ARG A O 1
ATOM 705 N N . LYS A 1 88 ? 12.313 -2.963 -11.362 1.00 80.94 88 LYS A N 1
ATOM 706 C CA . LYS A 1 88 ? 13.242 -4.021 -10.922 1.00 80.94 88 LYS A CA 1
ATOM 707 C C . LYS A 1 88 ? 12.788 -4.811 -9.690 1.00 80.94 88 LYS A C 1
ATOM 709 O O . LYS A 1 88 ? 13.216 -5.951 -9.527 1.00 80.94 88 LYS A O 1
ATOM 714 N N . PHE A 1 89 ? 11.947 -4.231 -8.833 1.00 79.81 89 PHE A N 1
ATOM 715 C CA . PHE A 1 89 ? 11.410 -4.901 -7.646 1.00 79.81 89 PHE A CA 1
ATOM 716 C C . PHE A 1 89 ? 10.168 -5.745 -7.947 1.00 79.81 89 PHE A C 1
ATOM 718 O O . PHE A 1 89 ? 9.778 -6.547 -7.107 1.00 79.81 89 PHE A O 1
ATOM 725 N N . LEU A 1 90 ? 9.582 -5.620 -9.143 1.00 76.94 90 LEU A N 1
ATOM 726 C CA . LEU A 1 90 ? 8.382 -6.358 -9.540 1.00 76.94 90 LEU A CA 1
ATOM 727 C C . LEU A 1 90 ? 8.668 -7.773 -10.083 1.00 76.94 90 LEU A C 1
ATOM 729 O O . LEU A 1 90 ? 7.747 -8.539 -10.355 1.00 76.94 90 LEU A O 1
ATOM 733 N N . GLY A 1 91 ? 9.938 -8.164 -10.214 1.00 71.38 91 GLY A N 1
ATOM 734 C CA . GLY A 1 91 ? 10.322 -9.521 -10.612 1.00 71.38 91 GLY A CA 1
ATOM 735 C C . GLY A 1 91 ? 10.218 -9.824 -12.123 1.00 71.38 91 GLY A C 1
ATOM 736 O O . GLY A 1 91 ? 10.021 -8.911 -12.927 1.00 71.38 91 GLY A O 1
ATOM 737 N N . PRO A 1 92 ? 10.409 -11.098 -12.530 1.00 55.59 92 PRO A N 1
ATOM 738 C CA . PRO A 1 92 ? 10.806 -11.486 -13.896 1.00 55.59 92 PRO A CA 1
ATOM 739 C C . PRO A 1 92 ? 9.787 -11.443 -15.054 1.00 55.59 92 PRO A C 1
ATOM 741 O O . PRO A 1 92 ? 10.164 -11.866 -16.138 1.00 55.59 92 PRO A O 1
ATOM 744 N N . PRO A 1 93 ? 8.552 -10.923 -14.936 1.00 62.34 93 PRO A N 1
ATOM 745 C CA . PRO A 1 93 ? 7.857 -10.443 -16.134 1.00 62.34 93 PRO A CA 1
ATOM 746 C C . PRO A 1 93 ? 7.996 -8.927 -16.328 1.00 62.34 93 PRO A C 1
ATOM 748 O O . PRO A 1 93 ? 7.784 -8.440 -17.429 1.00 62.34 93 PRO A O 1
ATOM 751 N N . HIS A 1 94 ? 8.386 -8.165 -15.301 1.00 62.72 94 HIS A N 1
ATOM 752 C CA . HIS A 1 94 ? 8.508 -6.704 -15.401 1.00 62.72 94 HIS A CA 1
ATOM 753 C C . HIS A 1 94 ? 9.958 -6.243 -15.505 1.00 62.72 94 HIS A C 1
ATOM 755 O O . HIS A 1 94 ? 10.233 -5.279 -16.210 1.00 62.72 94 HIS A O 1
ATOM 761 N N . ARG A 1 95 ? 10.892 -6.938 -14.841 1.00 61.22 95 ARG A N 1
ATOM 762 C CA . ARG A 1 95 ? 12.326 -6.608 -14.852 1.00 61.22 95 ARG A CA 1
ATOM 763 C C . ARG A 1 95 ? 12.911 -6.554 -16.265 1.00 61.22 95 ARG A C 1
ATOM 765 O O . ARG A 1 95 ? 13.798 -5.744 -16.509 1.00 61.22 95 ARG A O 1
ATOM 772 N N . ASP A 1 96 ? 12.404 -7.395 -17.160 1.00 66.75 96 ASP A N 1
ATOM 773 C CA . ASP A 1 96 ? 12.979 -7.606 -18.490 1.00 66.75 96 ASP A CA 1
ATOM 774 C C . ASP A 1 96 ? 12.321 -6.730 -19.577 1.00 66.75 96 ASP A C 1
ATOM 776 O O . ASP A 1 96 ? 12.697 -6.801 -20.746 1.00 66.75 96 ASP A O 1
ATOM 780 N N . HIS A 1 97 ? 11.366 -5.867 -19.203 1.00 70.19 97 HIS A N 1
ATOM 781 C CA . HIS A 1 97 ? 10.619 -5.008 -20.125 1.00 70.19 97 HIS A CA 1
ATOM 782 C C . HIS A 1 97 ? 10.605 -3.545 -19.653 1.00 70.19 97 HIS A C 1
ATOM 784 O O . HIS A 1 97 ? 9.742 -3.178 -18.864 1.00 70.19 97 HIS A O 1
ATOM 790 N N . GLY A 1 98 ? 11.506 -2.697 -20.164 1.00 77.00 98 GLY A N 1
ATOM 791 C CA . GLY A 1 98 ? 11.584 -1.258 -19.833 1.00 77.00 98 GLY A CA 1
ATOM 792 C C . GLY A 1 98 ? 12.807 -0.890 -18.986 1.00 77.00 98 GLY A C 1
ATOM 793 O O . GLY A 1 98 ? 13.705 -1.715 -18.815 1.00 77.00 98 GLY A O 1
ATOM 794 N N . ASP A 1 99 ? 12.865 0.342 -18.469 1.00 84.69 99 ASP A N 1
ATOM 795 C CA . ASP A 1 99 ? 13.962 0.766 -17.591 1.00 84.69 99 ASP A CA 1
ATOM 796 C C . ASP A 1 99 ? 13.738 0.193 -16.172 1.00 84.69 99 ASP A C 1
ATOM 798 O O . ASP A 1 99 ? 12.649 0.336 -15.608 1.00 84.69 99 ASP A O 1
ATOM 802 N N . PRO A 1 100 ? 14.728 -0.487 -15.560 1.00 84.75 100 PRO A N 1
ATOM 803 C CA . PRO A 1 100 ? 14.599 -1.060 -14.217 1.00 84.75 100 PRO A CA 1
ATOM 804 C C . PRO A 1 100 ? 14.281 -0.038 -13.113 1.00 84.75 100 PRO A C 1
ATOM 806 O O . PRO A 1 100 ? 13.772 -0.436 -12.056 1.00 84.75 100 PRO A O 1
ATOM 809 N N . ASP A 1 101 ? 14.605 1.238 -13.318 1.00 85.25 101 ASP A N 1
ATOM 810 C CA . ASP A 1 101 ? 14.317 2.327 -12.388 1.00 85.25 101 ASP A CA 1
ATOM 811 C C . ASP A 1 101 ? 12.994 3.056 -12.682 1.00 85.25 101 ASP A C 1
ATOM 813 O O . ASP A 1 101 ? 12.589 3.882 -11.859 1.00 85.25 101 ASP A O 1
ATOM 817 N N . ASP A 1 102 ? 12.274 2.693 -13.754 1.00 86.75 102 ASP A N 1
ATOM 818 C CA . ASP A 1 102 ? 10.919 3.189 -14.014 1.00 86.75 102 ASP A CA 1
ATOM 819 C C . ASP A 1 102 ? 10.001 2.916 -12.820 1.00 86.75 102 ASP A C 1
ATOM 821 O O . ASP A 1 102 ? 9.975 1.810 -12.263 1.00 86.75 102 ASP A O 1
ATOM 825 N N . LEU A 1 103 ? 9.201 3.920 -12.455 1.00 85.44 103 LEU A N 1
ATOM 826 C CA . LEU A 1 103 ? 8.124 3.759 -11.489 1.00 85.44 103 LEU A CA 1
ATOM 827 C C . LEU A 1 103 ? 6.906 3.146 -12.178 1.00 85.44 103 LEU A C 1
ATOM 829 O O . LEU A 1 103 ? 6.392 3.677 -13.160 1.00 85.44 103 LEU A O 1
ATOM 833 N N . VAL A 1 104 ? 6.437 2.032 -11.630 1.00 85.19 104 VAL A N 1
ATOM 834 C CA . VAL A 1 104 ? 5.249 1.310 -12.079 1.00 85.19 104 VAL A CA 1
ATOM 835 C C . VAL A 1 104 ? 4.184 1.426 -11.000 1.00 85.19 104 VAL A C 1
ATOM 837 O O . VAL A 1 104 ? 4.464 1.203 -9.816 1.00 85.19 104 VAL A O 1
ATOM 840 N N . GLN A 1 105 ? 2.973 1.792 -11.413 1.00 86.25 105 GLN A N 1
ATOM 841 C CA . GLN A 1 105 ? 1.833 1.863 -10.513 1.00 86.25 105 GLN A CA 1
ATOM 842 C C . GLN A 1 105 ? 1.331 0.453 -10.207 1.00 86.25 105 GLN A C 1
ATOM 844 O O . GLN A 1 105 ? 1.092 -0.355 -11.104 1.00 86.25 105 GLN A O 1
ATOM 849 N N . VAL A 1 106 ? 1.161 0.163 -8.924 1.00 84.94 106 VAL A N 1
ATOM 850 C CA . VAL A 1 106 ? 0.696 -1.132 -8.434 1.00 84.94 106 VAL A CA 1
ATOM 851 C C . VAL A 1 106 ? -0.455 -0.951 -7.458 1.00 84.94 106 VAL A C 1
ATOM 853 O O . VAL A 1 106 ? -0.593 0.081 -6.800 1.00 84.94 106 VAL A O 1
ATOM 856 N N . GLU A 1 107 ? -1.269 -1.987 -7.343 1.00 88.12 107 GLU A N 1
ATOM 857 C CA . GLU A 1 107 ? -2.246 -2.147 -6.284 1.00 88.12 107 GLU A CA 1
ATOM 858 C C . GLU A 1 107 ? -1.702 -3.113 -5.236 1.00 88.12 107 GLU A C 1
ATOM 860 O O . GLU A 1 107 ? -1.345 -4.259 -5.518 1.00 88.12 107 GLU A O 1
ATOM 865 N N . VAL A 1 108 ? -1.662 -2.635 -4.001 1.00 84.00 108 VAL A N 1
ATOM 866 C CA . VAL A 1 108 ? -1.283 -3.400 -2.826 1.00 84.00 108 VAL A CA 1
ATOM 867 C C . VAL A 1 108 ? -2.567 -3.866 -2.145 1.00 84.00 108 VAL A C 1
ATOM 869 O O . VAL A 1 108 ? -3.328 -3.068 -1.600 1.00 84.00 108 VAL A O 1
ATOM 872 N N . LEU A 1 109 ? -2.839 -5.163 -2.231 1.00 85.38 109 LEU A N 1
ATOM 873 C CA . LEU A 1 109 ? -4.033 -5.811 -1.705 1.00 85.38 109 LEU A CA 1
ATOM 874 C C . LEU A 1 109 ? -3.726 -6.367 -0.322 1.00 85.38 109 LEU A C 1
ATOM 876 O O . LEU A 1 109 ? -3.014 -7.362 -0.203 1.00 85.38 109 LEU A O 1
ATOM 880 N N . VAL A 1 110 ? -4.280 -5.742 0.707 1.00 80.50 110 VAL A N 1
ATOM 881 C CA . VAL A 1 110 ? -4.148 -6.186 2.091 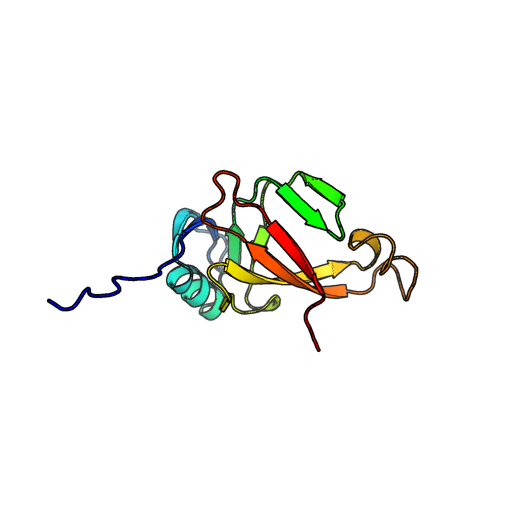1.00 80.50 110 VAL A CA 1
ATOM 882 C C . VAL A 1 110 ? -5.379 -6.998 2.472 1.00 80.50 110 VAL A C 1
ATOM 884 O O . VAL A 1 110 ? -6.509 -6.509 2.355 1.00 80.50 110 VAL A O 1
ATOM 887 N N . ASP A 1 111 ? -5.159 -8.220 2.952 1.00 79.06 111 ASP A N 1
ATOM 888 C CA . ASP A 1 111 ? -6.203 -9.028 3.574 1.00 79.06 111 ASP A CA 1
ATOM 889 C C . ASP A 1 111 ? -6.225 -8.791 5.097 1.00 79.06 111 ASP A C 1
ATOM 891 O O . ASP A 1 111 ? -5.329 -9.249 5.806 1.00 79.06 111 ASP A O 1
ATOM 895 N N . PRO A 1 112 ? -7.223 -8.066 5.632 1.00 69.81 112 PRO A N 1
ATOM 896 C CA . PRO A 1 112 ? -7.323 -7.796 7.065 1.00 69.81 112 PRO A CA 1
ATOM 897 C C . PRO A 1 112 ? -7.844 -8.995 7.869 1.00 69.81 112 PRO A C 1
ATOM 899 O O . PRO A 1 112 ? -7.861 -8.933 9.097 1.00 69.81 112 PRO A O 1
ATOM 902 N N . SER A 1 113 ? -8.326 -10.051 7.200 1.00 70.38 113 SER A N 1
ATOM 903 C CA . SER A 1 113 ? -8.729 -11.303 7.848 1.00 70.38 113 SER A CA 1
ATOM 904 C C . SER A 1 113 ? -7.555 -12.262 8.047 1.00 70.38 113 SER A C 1
ATOM 906 O O . SER A 1 113 ? -7.653 -13.192 8.849 1.00 70.38 113 SER A O 1
ATOM 908 N N . ASP A 1 114 ? -6.437 -12.010 7.365 1.00 70.31 114 ASP A N 1
ATOM 909 C CA . ASP A 1 114 ? -5.199 -12.741 7.570 1.00 70.31 114 ASP A CA 1
ATOM 910 C C . ASP A 1 114 ? -4.507 -12.231 8.852 1.00 70.31 114 ASP A C 1
ATOM 912 O O . ASP A 1 114 ? -4.221 -11.034 8.958 1.00 70.31 114 ASP A O 1
ATOM 916 N N . PRO A 1 115 ? -4.211 -13.101 9.839 1.00 58.06 115 PRO A N 1
ATOM 917 C CA . PRO A 1 115 ? -3.540 -12.706 11.082 1.00 58.06 115 PRO A CA 1
ATOM 918 C C . PRO A 1 115 ? -2.125 -12.143 10.868 1.00 58.06 115 PRO A C 1
ATOM 920 O O . PRO A 1 115 ? -1.559 -11.547 11.782 1.00 58.06 115 PRO A O 1
ATOM 923 N N . HIS A 1 116 ? -1.560 -12.312 9.673 1.00 59.91 116 HIS A N 1
ATOM 924 C CA . HIS A 1 116 ? -0.279 -11.766 9.254 1.00 59.91 116 HIS A CA 1
ATOM 92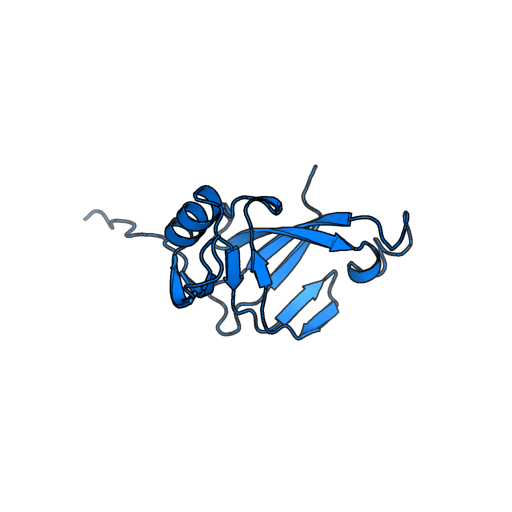5 C C . HIS A 1 116 ? -0.429 -10.505 8.378 1.00 59.91 116 HIS A C 1
ATOM 927 O O . HIS A 1 116 ? 0.577 -9.952 7.937 1.00 59.91 116 HIS A O 1
ATOM 933 N N . PHE A 1 117 ? -1.646 -9.998 8.139 1.00 59.62 117 PHE A N 1
ATOM 934 C CA . PHE A 1 117 ? -1.908 -8.889 7.208 1.00 59.62 117 PHE A CA 1
ATOM 935 C C . PHE A 1 117 ? -1.238 -9.129 5.850 1.00 59.62 117 PHE A C 1
ATOM 937 O O . PHE A 1 117 ? -0.463 -8.302 5.366 1.00 59.62 117 PHE A O 1
ATOM 944 N N . PHE A 1 118 ? -1.485 -10.306 5.273 1.00 60.41 118 PHE A N 1
ATOM 945 C CA . PHE A 1 118 ? -0.881 -10.716 4.014 1.00 60.41 118 PHE A CA 1
ATOM 946 C C . PHE A 1 118 ? -1.160 -9.698 2.908 1.00 60.41 118 PHE A C 1
ATOM 948 O O . PHE A 1 118 ? -2.302 -9.275 2.688 1.00 60.41 118 PHE A O 1
ATOM 955 N N . VAL A 1 119 ? -0.098 -9.340 2.189 1.00 67.88 119 VAL A N 1
ATOM 956 C CA . VAL A 1 119 ? -0.147 -8.368 1.107 1.00 67.88 119 VAL A CA 1
ATOM 957 C C . VAL A 1 119 ? 0.170 -9.021 -0.233 1.00 67.88 119 VAL A C 1
ATOM 959 O O . VAL A 1 119 ? 1.212 -9.646 -0.411 1.00 67.88 119 VAL A O 1
ATOM 962 N N . SER A 1 120 ? -0.694 -8.815 -1.223 1.00 71.06 120 SER A N 1
ATOM 963 C CA . SER A 1 120 ? -0.400 -9.136 -2.623 1.00 71.06 120 SER A CA 1
ATOM 964 C C . SER A 1 120 ? -0.205 -7.851 -3.413 1.00 71.06 120 SER A C 1
ATOM 966 O O . SER A 1 120 ? -1.024 -6.944 -3.315 1.00 71.06 120 SER A O 1
ATOM 968 N N . ILE A 1 121 ? 0.872 -7.768 -4.190 1.00 71.38 121 ILE A N 1
ATOM 969 C CA . ILE A 1 121 ? 1.145 -6.622 -5.059 1.00 71.38 121 ILE A CA 1
ATOM 970 C C . ILE A 1 121 ? 0.893 -7.048 -6.500 1.00 71.38 121 ILE A C 1
ATOM 972 O O . ILE A 1 121 ? 1.504 -8.005 -6.982 1.00 71.38 121 ILE A O 1
ATOM 976 N N . VAL A 1 122 ? -0.008 -6.33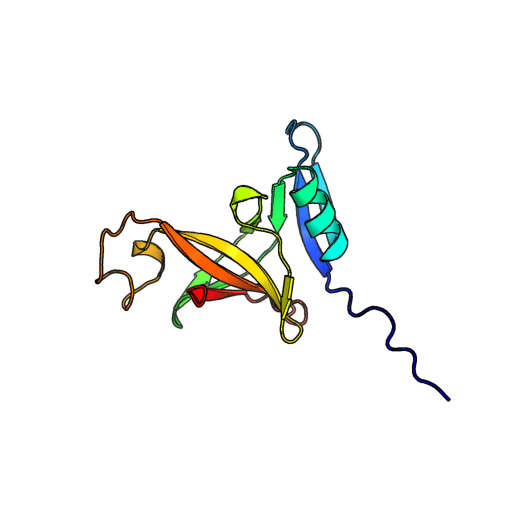7 -7.170 1.00 74.81 122 VAL A N 1
ATOM 977 C CA . VAL A 1 122 ? -0.377 -6.570 -8.570 1.00 74.81 122 VAL A CA 1
ATOM 978 C C . VAL A 1 122 ? -0.257 -5.269 -9.352 1.00 74.81 122 VAL A C 1
ATOM 980 O O . VAL A 1 122 ? -0.421 -4.192 -8.786 1.00 74.81 122 VAL A O 1
ATOM 983 N N . GLU A 1 123 ? 0.054 -5.337 -10.643 1.00 69.94 123 GLU A N 1
ATOM 984 C CA . GLU A 1 123 ? 0.032 -4.143 -11.493 1.00 69.94 123 GLU A CA 1
ATOM 985 C C . GLU A 1 123 ? -1.384 -3.553 -11.514 1.00 69.94 123 GLU A C 1
ATOM 987 O O . GLU A 1 123 ? -2.372 -4.293 -11.588 1.00 69.94 123 GLU A O 1
ATOM 992 N N . ALA A 1 124 ? -1.489 -2.227 -11.409 1.00 67.62 124 ALA A N 1
ATOM 993 C CA . ALA A 1 124 ? -2.782 -1.575 -11.540 1.00 67.62 124 ALA A CA 1
ATOM 994 C C . ALA A 1 124 ? -3.303 -1.813 -12.965 1.00 67.62 124 ALA A C 1
ATOM 996 O O . ALA A 1 124 ? -2.590 -1.579 -13.940 1.00 67.62 124 ALA A O 1
ATOM 997 N N . SER A 1 125 ? -4.533 -2.311 -13.096 1.00 58.84 125 SER A N 1
ATOM 998 C CA . SER A 1 125 ? -5.158 -2.442 -14.415 1.00 58.84 125 SER A CA 1
ATOM 999 C C . SER A 1 125 ? -5.354 -1.043 -15.007 1.00 58.84 125 SER A C 1
ATOM 1001 O O . SER A 1 125 ? -5.920 -0.183 -14.331 1.00 58.84 125 SER A O 1
ATOM 1003 N N . ALA A 1 126 ? -4.846 -0.822 -16.223 1.00 44.72 126 ALA A N 1
ATOM 1004 C CA . ALA A 1 126 ? -5.010 0.427 -16.970 1.00 44.72 126 ALA A CA 1
ATOM 1005 C C . ALA A 1 126 ? -6.472 0.691 -17.364 1.00 44.72 126 ALA A C 1
ATOM 1007 O O . ALA A 1 126 ? -7.206 -0.295 -17.614 1.00 44.72 126 ALA A O 1
#

Radius of gyration: 15.59 Å; Cα contacts (8 Å, |Δi|>4): 261; chains: 1; bounding box: 51×34×37 Å

Solvent-accessible surface area (backbone atoms only — not comparable to full-atom values): 7052 Å² total; per-residue (Å²): 137,82,83,75,87,71,76,93,71,53,54,47,47,30,33,45,32,45,78,83,66,81,50,72,49,75,49,75,41,36,58,68,57,53,37,53,38,24,74,74,58,15,36,34,37,34,56,27,51,32,36,30,42,84,88,43,78,42,85,42,72,58,45,83,45,34,46,88,46,38,77,57,48,80,54,97,88,21,43,35,32,44,37,72,40,42,24,52,76,53,37,87,83,40,38,84,61,72,62,46,75,40,77,39,62,27,32,37,35,32,34,65,85,41,96,54,32,44,27,42,50,44,73,52,83,128

Nearest PDB structures (foldseek):
  2n1k-assembly1_A  TM=3.197E-01  e=2.857E+00  Homo sapiens

pLDDT: mean 75.94, std 13.03, range [31.14, 88.75]